Protein AF-A0A9X3S5Y3-F1 (afdb_monomer)

Mean predicted al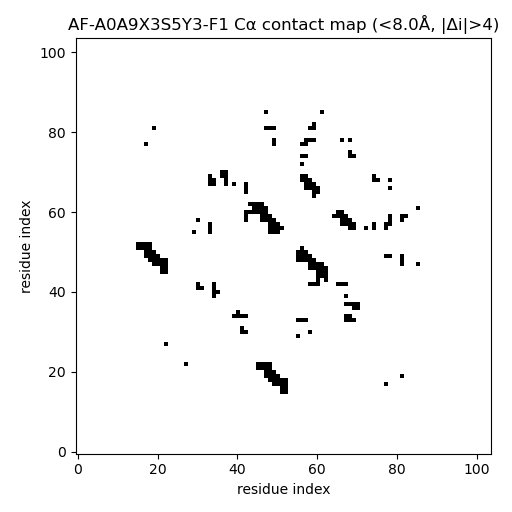igned error: 10.98 Å

Secondary structure (DSSP, 8-state):
-----------------EEEEE--GGGHHHHHHHHHHHT-PPPPSSEEEEEETTEEEEEEETTT--EEE-TTTTTHHHHHHHHHHHHHHHHHHHHH--------

pLDDT: mean 77.55, std 13.02, range [46.75, 90.94]

Structure (mmCIF, N/CA/C/O backbone):
data_AF-A0A9X3S5Y3-F1
#
_entry.id   AF-A0A9X3S5Y3-F1
#
loop_
_atom_site.group_PDB
_atom_site.id
_atom_site.type_symbol
_atom_site.label_atom_id
_atom_site.label_alt_id
_atom_site.label_comp_id
_atom_site.label_asym_id
_atom_site.label_entity_id
_atom_site.label_seq_id
_atom_site.pdbx_PDB_ins_code
_atom_site.Cartn_x
_atom_site.Cartn_y
_atom_site.Cartn_z
_atom_site.occupancy
_atom_site.B_iso_or_equiv
_atom_site.auth_seq_id
_atom_site.auth_comp_id
_atom_site.auth_asym_id
_atom_site.auth_atom_id
_atom_site.pdbx_PDB_model_num
ATOM 1 N N . MET A 1 1 ? 51.843 -15.464 -11.605 1.00 48.78 1 MET A N 1
ATOM 2 C CA . MET A 1 1 ? 50.857 -14.945 -12.579 1.00 48.78 1 MET A CA 1
ATOM 3 C C . MET A 1 1 ? 49.675 -15.899 -12.615 1.00 48.78 1 MET A C 1
ATOM 5 O O . MET A 1 1 ? 49.918 -17.037 -12.964 1.00 48.78 1 MET A O 1
ATOM 9 N N . PHE A 1 2 ? 48.492 -15.465 -12.157 1.00 52.91 2 PHE A N 1
ATOM 10 C CA . PHE A 1 2 ? 47.114 -15.872 -12.525 1.00 52.91 2 PHE A CA 1
ATOM 11 C C . PHE A 1 2 ? 46.177 -15.525 -11.354 1.00 52.91 2 PHE A C 1
ATOM 13 O O . PHE A 1 2 ? 45.943 -16.306 -10.438 1.00 52.91 2 PHE A O 1
ATOM 20 N N . ASN A 1 3 ? 45.727 -14.270 -11.369 1.00 46.75 3 ASN A N 1
ATOM 21 C CA . ASN A 1 3 ? 44.859 -13.635 -10.384 1.00 46.75 3 ASN A CA 1
ATOM 22 C C . ASN A 1 3 ? 43.382 -13.835 -10.794 1.00 46.75 3 ASN A C 1
ATOM 24 O O . ASN A 1 3 ? 43.060 -13.672 -11.966 1.00 46.75 3 ASN A O 1
ATOM 28 N N . GLN A 1 4 ? 42.496 -14.056 -9.814 1.00 53.84 4 GLN A N 1
ATOM 29 C CA . GLN A 1 4 ? 41.068 -13.666 -9.838 1.00 53.84 4 GLN A CA 1
ATOM 30 C C . GLN A 1 4 ? 40.053 -14.490 -10.674 1.00 53.84 4 GLN A C 1
ATOM 32 O O . GLN A 1 4 ? 39.334 -13.938 -11.502 1.00 53.84 4 GLN A O 1
ATOM 37 N N . LEU A 1 5 ? 39.847 -15.775 -10.351 1.00 54.84 5 LEU A N 1
ATOM 38 C CA . LEU A 1 5 ? 38.675 -16.555 -10.821 1.00 54.84 5 LEU A CA 1
ATOM 39 C C . LEU A 1 5 ? 37.551 -16.729 -9.782 1.00 54.84 5 LEU A C 1
ATOM 41 O O . LEU A 1 5 ? 36.649 -17.538 -9.968 1.00 54.84 5 LEU A O 1
ATOM 45 N N . THR A 1 6 ? 37.528 -15.911 -8.729 1.00 62.22 6 THR A N 1
ATOM 46 C CA . THR A 1 6 ? 36.378 -15.811 -7.813 1.00 62.22 6 THR A CA 1
ATOM 47 C C . THR A 1 6 ? 35.579 -14.546 -8.088 1.00 62.22 6 THR A C 1
ATOM 49 O O . THR A 1 6 ? 35.216 -13.815 -7.171 1.00 62.22 6 THR A O 1
ATOM 52 N N . ARG A 1 7 ? 35.258 -14.267 -9.356 1.00 56.59 7 ARG A N 1
ATOM 53 C CA . ARG A 1 7 ? 34.188 -13.310 -9.651 1.00 56.59 7 ARG A CA 1
ATOM 54 C C . ARG A 1 7 ? 32.864 -14.018 -9.356 1.00 56.59 7 ARG A C 1
ATOM 56 O O . ARG A 1 7 ? 32.142 -14.414 -10.266 1.00 56.59 7 ARG A O 1
ATOM 63 N N . ARG A 1 8 ? 32.556 -14.227 -8.064 1.00 60.22 8 ARG A N 1
ATOM 64 C CA . ARG A 1 8 ? 31.160 -14.356 -7.634 1.00 60.22 8 ARG A CA 1
ATOM 65 C C . ARG A 1 8 ? 30.490 -13.159 -8.281 1.00 60.22 8 ARG A C 1
ATOM 67 O O . ARG A 1 8 ? 30.880 -12.038 -7.989 1.00 60.22 8 ARG A O 1
ATOM 74 N N . LYS A 1 9 ? 29.628 -13.409 -9.263 1.00 56.09 9 LYS A N 1
ATOM 75 C CA . LYS A 1 9 ? 28.848 -12.385 -9.945 1.00 56.09 9 LYS A CA 1
ATOM 76 C C . LYS A 1 9 ? 28.152 -11.631 -8.823 1.00 56.09 9 LYS A C 1
ATOM 78 O O . LYS A 1 9 ? 27.253 -12.183 -8.197 1.00 56.09 9 LYS A O 1
ATOM 83 N N . GLU A 1 10 ? 28.689 -10.472 -8.466 1.00 52.78 10 GLU A N 1
ATOM 84 C CA . GLU A 1 10 ? 28.125 -9.608 -7.447 1.00 52.78 10 GLU A CA 1
ATOM 85 C C . GLU A 1 10 ? 26.766 -9.243 -8.021 1.00 52.78 10 GLU A C 1
ATOM 87 O O . GLU A 1 10 ? 26.679 -8.465 -8.967 1.00 52.78 10 GLU A O 1
ATOM 92 N N . ILE A 1 11 ? 25.719 -9.946 -7.586 1.00 58.41 11 ILE A N 1
ATOM 93 C CA . ILE A 1 11 ? 24.356 -9.562 -7.911 1.00 58.41 11 ILE A CA 1
ATOM 94 C C . ILE A 1 11 ? 24.250 -8.194 -7.250 1.00 58.41 11 ILE A C 1
ATOM 96 O O . ILE A 1 11 ? 24.397 -8.139 -6.025 1.00 58.41 11 ILE A O 1
ATOM 100 N N . PRO A 1 12 ? 24.104 -7.093 -8.006 1.00 51.62 12 PRO A N 1
ATOM 101 C CA . PRO A 1 12 ? 23.866 -5.813 -7.379 1.00 51.62 12 PRO A CA 1
ATOM 102 C C . PRO A 1 12 ? 22.575 -5.981 -6.584 1.00 51.62 12 PRO A C 1
ATOM 104 O O . PRO A 1 12 ? 21.489 -6.099 -7.149 1.00 51.62 12 PRO A O 1
ATOM 107 N N . VAL A 1 13 ? 22.704 -6.082 -5.262 1.00 57.62 13 VAL A N 1
ATOM 108 C CA . VAL A 1 13 ? 21.578 -5.971 -4.347 1.00 57.62 13 VAL A CA 1
ATOM 109 C C . VAL A 1 13 ? 21.203 -4.501 -4.368 1.00 57.62 13 VAL A C 1
ATOM 111 O O . VAL A 1 13 ? 21.658 -3.702 -3.554 1.00 57.62 13 VAL A O 1
ATOM 114 N N . THR A 1 14 ? 20.464 -4.106 -5.401 1.00 58.31 14 THR A N 1
ATOM 115 C CA . THR A 1 14 ? 19.875 -2.777 -5.478 1.00 58.31 14 THR A CA 1
ATOM 116 C C . THR A 1 14 ? 18.924 -2.677 -4.292 1.00 58.31 14 THR A C 1
ATOM 118 O O . THR A 1 14 ? 17.817 -3.206 -4.328 1.00 58.31 14 THR A O 1
ATOM 121 N N . HIS A 1 15 ? 19.390 -2.080 -3.193 1.00 60.72 15 HIS A N 1
ATOM 122 C CA . HIS A 1 15 ? 18.566 -1.794 -2.027 1.00 60.72 15 HIS A CA 1
ATOM 123 C C . HIS A 1 15 ? 17.585 -0.691 -2.409 1.00 60.72 15 HIS A C 1
ATOM 125 O O . HIS A 1 15 ? 17.840 0.496 -2.212 1.00 60.72 15 HIS A O 1
ATOM 131 N N . SER A 1 16 ? 16.467 -1.083 -3.004 1.00 71.44 16 SER A N 1
ATOM 132 C CA . SER A 1 16 ? 15.371 -0.168 -3.255 1.00 71.44 16 SER A CA 1
ATOM 133 C C . SER A 1 16 ? 14.636 0.073 -1.939 1.00 71.44 16 SER A C 1
ATOM 135 O O . SER A 1 16 ? 14.072 -0.845 -1.346 1.00 71.44 16 SER A O 1
ATOM 137 N N . THR A 1 17 ? 14.675 1.313 -1.453 1.00 80.81 17 THR A N 1
ATOM 138 C CA . THR A 1 17 ? 13.996 1.699 -0.213 1.00 80.81 17 THR A CA 1
ATOM 139 C C . THR A 1 17 ? 12.489 1.538 -0.378 1.00 80.81 17 THR A C 1
ATOM 141 O O . THR A 1 17 ? 11.868 2.271 -1.151 1.00 80.81 17 THR A O 1
ATOM 144 N N . LEU A 1 18 ? 11.905 0.612 0.380 1.00 84.25 18 LEU A N 1
ATOM 145 C CA . LEU A 1 18 ? 10.462 0.449 0.466 1.00 84.25 18 LEU A CA 1
ATOM 146 C C . LEU A 1 18 ? 9.883 1.486 1.435 1.00 84.25 18 LEU A C 1
ATOM 148 O O . LEU A 1 18 ? 10.255 1.547 2.609 1.00 84.25 18 LEU A O 1
ATOM 152 N N . ARG A 1 19 ? 8.964 2.316 0.944 1.00 88.88 19 ARG A N 1
ATOM 153 C CA . ARG A 1 19 ? 8.214 3.299 1.727 1.00 88.88 19 ARG A CA 1
ATOM 154 C C . ARG A 1 19 ? 6.787 2.815 1.918 1.00 88.88 19 ARG A C 1
ATOM 156 O O . ARG A 1 19 ? 6.118 2.444 0.963 1.00 88.88 19 ARG A O 1
ATOM 163 N N . ILE A 1 20 ? 6.318 2.868 3.163 1.00 89.62 20 ILE A N 1
ATOM 164 C CA . ILE A 1 20 ? 4.922 2.591 3.506 1.00 89.62 20 ILE A CA 1
ATOM 165 C C . ILE A 1 20 ? 4.263 3.899 3.926 1.00 89.62 20 ILE A C 1
ATOM 167 O O . ILE A 1 20 ? 4.701 4.527 4.894 1.00 89.62 20 ILE A O 1
ATOM 171 N N . ARG A 1 21 ? 3.203 4.295 3.224 1.00 88.75 21 ARG A N 1
ATOM 172 C CA . ARG A 1 21 ? 2.431 5.512 3.512 1.00 88.75 21 ARG A CA 1
ATOM 173 C C . ARG A 1 21 ? 0.928 5.239 3.464 1.00 88.75 21 ARG A C 1
ATOM 175 O O . ARG A 1 21 ? 0.504 4.227 2.922 1.00 88.75 21 ARG A O 1
ATOM 182 N N . GLN A 1 22 ? 0.126 6.129 4.042 1.00 89.38 22 GLN A N 1
ATOM 183 C CA . GLN A 1 22 ? -1.325 6.120 3.828 1.00 89.38 22 GLN A CA 1
ATOM 184 C C . GLN A 1 22 ? -1.656 6.725 2.461 1.00 89.38 22 GLN A C 1
ATOM 186 O O . GLN A 1 22 ? -1.028 7.708 2.057 1.00 89.38 22 GLN A O 1
ATOM 191 N N . ALA A 1 23 ? -2.640 6.137 1.786 1.00 88.19 23 ALA A N 1
ATOM 192 C CA . ALA A 1 23 ? -3.190 6.645 0.543 1.00 88.19 23 ALA A CA 1
ATOM 193 C C . ALA A 1 23 ? -3.892 7.985 0.770 1.00 88.19 23 ALA A C 1
ATOM 195 O O . ALA A 1 23 ? -4.545 8.214 1.791 1.00 88.19 23 ALA A O 1
ATOM 196 N N . ARG A 1 2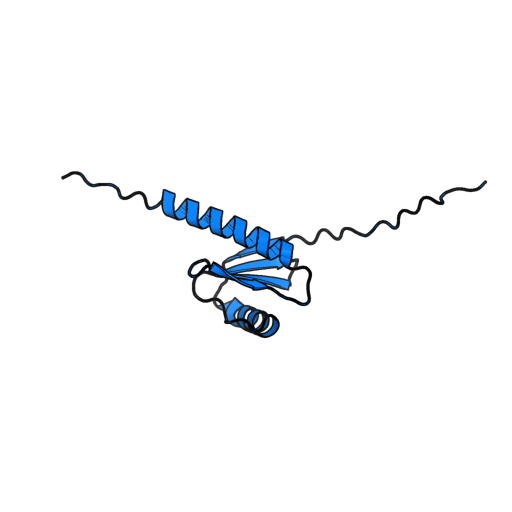4 ? -3.764 8.872 -0.209 1.00 86.94 24 ARG A N 1
ATOM 197 C CA . ARG A 1 24 ? -4.473 10.147 -0.296 1.00 86.94 24 ARG A CA 1
ATOM 198 C C . ARG A 1 24 ? -5.456 10.089 -1.461 1.00 86.94 24 ARG A C 1
ATOM 200 O O . ARG A 1 24 ? -5.332 9.256 -2.351 1.00 86.94 24 ARG A O 1
ATOM 207 N N . GLN A 1 25 ? -6.394 11.035 -1.512 1.00 82.50 25 GLN A N 1
ATOM 208 C CA . GLN A 1 25 ? -7.328 11.143 -2.645 1.00 82.50 25 GLN A CA 1
ATOM 209 C C . GLN A 1 25 ? -6.615 11.309 -3.998 1.00 82.50 25 GLN A C 1
ATOM 211 O O . GLN A 1 25 ? -7.112 10.841 -5.015 1.00 82.50 25 GLN A O 1
ATOM 216 N N . THR A 1 26 ? -5.427 11.922 -4.016 1.00 85.56 26 THR A N 1
ATOM 217 C CA . THR A 1 26 ? -4.601 12.060 -5.226 1.00 85.56 26 THR A CA 1
ATOM 218 C C . THR A 1 26 ? -4.075 10.730 -5.760 1.00 85.56 26 THR A C 1
ATOM 220 O O . THR A 1 26 ? -3.731 10.646 -6.934 1.00 85.56 26 THR A O 1
ATOM 223 N N . ASP A 1 27 ? -4.013 9.694 -4.920 1.00 86.50 27 ASP A N 1
ATOM 224 C CA . ASP A 1 27 ? -3.486 8.381 -5.289 1.00 86.50 27 ASP A CA 1
ATOM 225 C C . ASP A 1 27 ? -4.556 7.486 -5.930 1.00 86.50 27 ASP A C 1
ATOM 227 O O . ASP A 1 27 ? -4.222 6.415 -6.429 1.00 86.50 27 ASP A O 1
ATOM 231 N N . ALA A 1 28 ? -5.826 7.917 -5.977 1.00 85.38 28 ALA A N 1
ATOM 232 C CA . ALA A 1 28 ? -6.942 7.128 -6.505 1.00 85.38 28 ALA A CA 1
ATOM 233 C C . ALA A 1 28 ? -6.646 6.552 -7.901 1.00 85.38 28 ALA A C 1
ATOM 235 O O . ALA A 1 28 ? -6.724 5.342 -8.091 1.00 85.38 28 ALA A O 1
ATOM 236 N N . ALA A 1 29 ? -6.150 7.377 -8.828 1.00 86.88 29 ALA A N 1
ATOM 237 C CA . ALA A 1 29 ? -5.788 6.934 -10.177 1.00 86.88 29 ALA A CA 1
ATOM 238 C C . ALA A 1 29 ? -4.608 5.936 -10.210 1.00 86.88 29 ALA A C 1
ATOM 240 O O . ALA A 1 29 ? -4.447 5.172 -11.163 1.00 86.88 29 ALA A O 1
ATOM 241 N N . ALA A 1 30 ? -3.729 5.943 -9.202 1.00 86.75 30 ALA A N 1
ATOM 242 C CA . ALA A 1 30 ? -2.666 4.948 -9.068 1.00 86.75 30 ALA A CA 1
ATOM 243 C C . ALA A 1 30 ? -3.205 3.627 -8.496 1.00 86.75 30 ALA A C 1
ATOM 245 O O . ALA A 1 30 ? -2.838 2.567 -9.000 1.00 86.75 30 ALA A O 1
ATOM 246 N N . LEU A 1 31 ? -4.113 3.684 -7.514 1.00 87.06 31 LEU A N 1
ATOM 247 C CA . LEU A 1 31 ? -4.803 2.500 -6.994 1.00 87.06 31 LEU A CA 1
ATOM 248 C C . LEU A 1 31 ? -5.671 1.835 -8.065 1.00 87.06 31 LEU A C 1
ATOM 250 O O . LEU A 1 31 ? -5.656 0.615 -8.164 1.00 87.06 31 LEU A O 1
ATOM 254 N N . GLU A 1 32 ? -6.387 2.612 -8.880 1.00 87.44 32 GLU A N 1
ATOM 255 C CA . GLU A 1 32 ? -7.197 2.094 -9.990 1.00 87.44 32 GLU A CA 1
ATOM 256 C C . GLU A 1 32 ? -6.349 1.307 -10.989 1.00 87.44 32 GLU A C 1
ATOM 258 O O . GLU A 1 32 ? -6.710 0.200 -11.383 1.00 87.44 32 GLU A O 1
ATOM 263 N N . ARG A 1 33 ? -5.178 1.843 -11.351 1.00 87.25 33 ARG A N 1
ATOM 264 C CA . ARG A 1 33 ? -4.231 1.146 -12.228 1.00 87.25 33 ARG A CA 1
ATOM 265 C C . ARG A 1 33 ? -3.691 -0.127 -11.588 1.00 87.25 33 ARG A C 1
ATOM 267 O O . ARG A 1 33 ? -3.634 -1.151 -12.258 1.00 87.25 33 ARG A O 1
ATOM 274 N N . LEU A 1 34 ? -3.3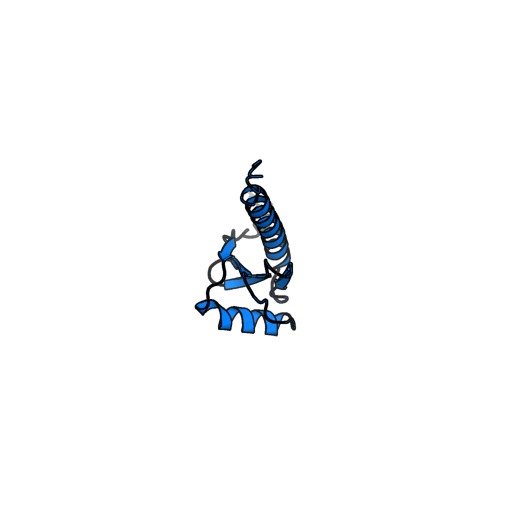16 -0.076 -10.311 1.00 87.62 34 LEU A N 1
ATOM 275 C CA . LEU A 1 34 ? -2.814 -1.245 -9.591 1.00 87.62 34 LEU A CA 1
ATOM 276 C C . LEU A 1 34 ? -3.882 -2.346 -9.480 1.00 87.62 34 LEU A C 1
ATOM 278 O O . LEU A 1 34 ? -3.591 -3.508 -9.737 1.00 87.62 34 LEU A O 1
ATOM 282 N N . ALA A 1 35 ? -5.123 -1.976 -9.162 1.00 87.69 35 ALA A N 1
ATOM 283 C CA . ALA A 1 35 ? -6.258 -2.893 -9.097 1.00 87.69 35 ALA A CA 1
ATOM 284 C C . ALA A 1 35 ? -6.556 -3.526 -10.464 1.00 87.69 35 ALA A C 1
ATOM 286 O O . ALA A 1 35 ? -6.765 -4.733 -10.550 1.00 87.69 35 ALA A O 1
ATOM 287 N N . ALA A 1 36 ? -6.481 -2.739 -11.542 1.00 86.75 36 ALA A N 1
ATOM 288 C CA . ALA A 1 36 ? -6.613 -3.255 -12.900 1.00 86.75 36 ALA A CA 1
ATOM 289 C C . ALA A 1 36 ? -5.495 -4.251 -13.269 1.00 86.75 36 ALA A C 1
ATOM 291 O O . ALA A 1 36 ? -5.774 -5.244 -13.936 1.00 86.75 36 ALA A O 1
ATOM 292 N N . LEU A 1 37 ? -4.251 -4.020 -12.822 1.00 87.25 37 LEU A N 1
ATOM 293 C CA . LEU A 1 37 ? -3.125 -4.940 -13.049 1.00 87.25 37 LEU A CA 1
ATOM 294 C C . LEU A 1 37 ? -3.306 -6.276 -12.320 1.00 87.25 37 LEU A C 1
ATOM 296 O O . LEU A 1 37 ? -3.057 -7.328 -12.900 1.00 87.25 37 LEU A O 1
ATOM 300 N N . ASP A 1 38 ? -3.765 -6.231 -11.072 1.00 82.69 38 ASP A N 1
ATOM 301 C CA . ASP A 1 38 ? -4.028 -7.416 -10.248 1.00 82.69 38 ASP A CA 1
ATOM 302 C C . ASP A 1 38 ? -5.365 -8.103 -10.594 1.00 82.69 38 ASP A C 1
ATOM 304 O O . ASP A 1 38 ? -5.693 -9.153 -10.052 1.00 82.69 38 ASP A O 1
ATOM 308 N N . SER A 1 39 ? -6.165 -7.517 -11.498 1.00 82.94 39 SER A N 1
ATOM 309 C CA . SER A 1 39 ? -7.561 -7.919 -11.748 1.00 82.94 39 SER A CA 1
ATOM 310 C C . SER A 1 39 ? -8.403 -7.997 -10.461 1.00 82.94 39 SER A C 1
ATOM 312 O O . SER A 1 39 ? -9.320 -8.813 -10.349 1.00 82.94 39 SER A O 1
ATOM 314 N N . SER A 1 40 ? -8.093 -7.127 -9.499 1.00 83.31 40 SER A N 1
ATOM 315 C CA . SER A 1 40 ? -8.748 -7.014 -8.194 1.00 83.31 40 SER A CA 1
ATOM 316 C C . SER A 1 40 ? -9.639 -5.773 -8.130 1.00 83.31 40 SER A C 1
ATOM 318 O O . SER A 1 40 ? -9.572 -4.872 -8.969 1.00 83.31 40 SER A O 1
ATOM 320 N N . GLN A 1 41 ? -10.492 -5.705 -7.108 1.00 83.06 41 GLN A N 1
ATOM 321 C CA . GLN A 1 41 ? -11.283 -4.507 -6.850 1.00 83.06 41 GLN A CA 1
ATOM 322 C C . GLN A 1 41 ? -10.405 -3.402 -6.247 1.00 83.06 41 GLN A C 1
ATOM 324 O O . GLN A 1 41 ? -9.442 -3.661 -5.529 1.00 83.06 41 GLN A O 1
ATOM 329 N N . ILE A 1 42 ? -10.766 -2.146 -6.505 1.00 82.25 42 ILE A N 1
ATOM 330 C CA . ILE A 1 42 ? -10.104 -0.995 -5.891 1.00 82.25 42 ILE A CA 1
ATOM 331 C C . ILE A 1 42 ? -10.295 -1.077 -4.365 1.00 82.25 42 ILE A C 1
ATOM 333 O O . ILE A 1 42 ? -11.442 -1.142 -3.904 1.00 82.25 42 ILE A O 1
ATOM 337 N N . PRO A 1 43 ? -9.211 -1.064 -3.565 1.00 79.69 43 PRO A N 1
ATOM 338 C CA . PRO A 1 43 ? -9.336 -1.051 -2.119 1.00 79.69 43 PRO A CA 1
ATOM 339 C C . PRO A 1 43 ? -9.983 0.263 -1.671 1.00 79.69 43 PRO A C 1
ATOM 341 O O . PRO A 1 43 ? -9.555 1.347 -2.063 1.00 79.69 43 PRO A O 1
ATOM 344 N N . VAL A 1 44 ? -11.017 0.157 -0.837 1.00 77.38 44 VAL A N 1
ATOM 345 C CA . VAL A 1 44 ? -11.773 1.302 -0.310 1.00 77.38 44 VAL A CA 1
ATOM 346 C C . VAL A 1 44 ? -11.374 1.621 1.133 1.00 77.38 44 VAL A C 1
ATOM 348 O O . VAL A 1 44 ? -10.840 0.766 1.847 1.00 77.38 44 VAL A O 1
ATOM 351 N N . GLY A 1 45 ? -11.649 2.856 1.561 1.00 82.38 45 GLY A N 1
ATOM 352 C CA . GLY A 1 45 ? -11.406 3.325 2.928 1.00 82.38 45 GLY A CA 1
ATOM 353 C C . GLY A 1 45 ? -9.964 3.770 3.178 1.00 82.38 45 GLY A C 1
ATOM 354 O O . GLY A 1 45 ? -9.314 4.349 2.307 1.00 82.38 45 GLY A O 1
ATOM 355 N N . GLU A 1 46 ? -9.464 3.529 4.392 1.00 86.50 46 GLU A N 1
ATOM 356 C CA . GLU A 1 46 ? -8.065 3.798 4.729 1.00 86.50 46 GLU A CA 1
ATOM 357 C C . GLU A 1 46 ? -7.157 2.748 4.088 1.00 86.50 46 GLU A C 1
ATOM 359 O O . GLU A 1 46 ? -7.134 1.592 4.502 1.00 86.50 46 GLU A O 1
ATOM 364 N N . VAL A 1 47 ? -6.378 3.147 3.086 1.00 89.69 47 VAL A N 1
ATOM 365 C CA . VAL A 1 47 ? -5.471 2.243 2.369 1.00 89.69 47 VAL A CA 1
ATOM 366 C C . VAL A 1 47 ? -4.022 2.560 2.726 1.00 89.69 47 VAL A C 1
ATOM 368 O O . VAL A 1 47 ? -3.618 3.720 2.789 1.00 89.69 47 VAL A O 1
ATOM 371 N N . LEU A 1 48 ? -3.218 1.527 2.960 1.00 90.94 48 LEU A N 1
ATOM 372 C CA . LEU A 1 48 ? -1.766 1.619 3.026 1.00 90.94 48 LEU A CA 1
ATOM 373 C C . LEU A 1 48 ? -1.164 1.292 1.668 1.00 90.94 48 LEU A C 1
ATOM 375 O O . LEU A 1 48 ? -1.510 0.287 1.060 1.00 90.94 48 LEU A O 1
ATOM 379 N N . LEU A 1 49 ? -0.221 2.114 1.240 1.00 90.75 49 LEU A N 1
ATOM 380 C CA . LEU A 1 49 ? 0.521 1.974 -0.001 1.00 90.75 49 LEU A CA 1
ATOM 381 C C . LEU A 1 49 ? 1.959 1.586 0.317 1.00 90.75 49 LEU A C 1
ATOM 383 O O . LEU A 1 49 ? 2.587 2.198 1.186 1.00 90.75 49 LEU A O 1
ATOM 387 N N . ALA A 1 50 ? 2.464 0.575 -0.384 1.00 90.19 50 ALA A N 1
ATOM 388 C CA . ALA A 1 50 ? 3.871 0.221 -0.419 1.00 90.19 50 ALA A CA 1
ATOM 389 C C . ALA A 1 50 ? 4.456 0.632 -1.762 1.00 90.19 50 ALA A C 1
ATOM 391 O O . ALA A 1 50 ? 4.077 0.127 -2.822 1.00 90.19 50 ALA A O 1
ATOM 392 N N . GLU A 1 51 ? 5.411 1.541 -1.689 1.00 89.38 51 GLU A N 1
ATOM 393 C CA . GLU A 1 51 ? 6.131 2.057 -2.837 1.00 89.38 51 GLU A CA 1
ATOM 394 C C . GLU A 1 51 ? 7.596 1.673 -2.726 1.00 89.38 51 GLU A C 1
ATOM 396 O O . GLU A 1 51 ? 8.181 1.691 -1.641 1.00 89.38 51 GLU A O 1
ATOM 401 N N . VAL A 1 52 ? 8.205 1.365 -3.859 1.00 86.69 52 VAL A N 1
ATOM 402 C CA . VAL A 1 52 ? 9.624 1.051 -3.954 1.00 86.69 52 VAL A CA 1
ATOM 403 C C . VAL A 1 52 ? 10.239 2.084 -4.892 1.00 86.69 52 VAL A C 1
ATOM 405 O O . VAL A 1 52 ? 9.995 2.067 -6.097 1.00 86.69 52 VAL A O 1
ATOM 408 N N . GLY A 1 53 ? 10.995 3.032 -4.330 1.00 83.19 53 GLY A N 1
ATOM 409 C CA . GLY A 1 53 ? 11.414 4.236 -5.060 1.00 83.19 53 GLY A CA 1
ATOM 410 C C . GLY A 1 53 ? 10.243 5.202 -5.287 1.00 83.19 53 GLY A C 1
ATOM 411 O O . GLY A 1 53 ? 9.690 5.717 -4.316 1.00 83.19 53 GLY A O 1
ATOM 412 N N . ASP A 1 54 ? 9.879 5.423 -6.552 1.00 80.12 54 ASP A N 1
ATOM 413 C CA . ASP A 1 54 ? 8.764 6.285 -6.993 1.00 80.12 54 ASP A CA 1
ATOM 414 C C . ASP A 1 54 ? 7.588 5.482 -7.573 1.00 80.12 54 ASP A C 1
ATOM 416 O O . ASP A 1 54 ? 6.680 6.036 -8.192 1.00 80.12 54 ASP A O 1
ATOM 420 N N . GLU A 1 55 ? 7.597 4.161 -7.385 1.00 83.88 55 GLU A N 1
ATOM 421 C CA . GLU A 1 55 ? 6.629 3.270 -8.010 1.00 83.88 55 GLU A CA 1
ATOM 422 C C . GLU A 1 55 ? 5.821 2.489 -6.981 1.00 83.88 55 GLU A C 1
ATOM 424 O O . GLU A 1 55 ? 6.365 1.933 -6.023 1.00 83.88 55 GLU A O 1
ATOM 429 N N . LEU A 1 56 ? 4.507 2.440 -7.192 1.00 86.88 56 LEU A N 1
ATOM 430 C CA . LEU A 1 56 ? 3.569 1.744 -6.324 1.00 86.88 56 LEU A CA 1
ATOM 431 C C . LEU A 1 56 ? 3.595 0.245 -6.631 1.00 86.88 56 LEU A C 1
ATOM 433 O O . LEU A 1 56 ? 3.325 -0.158 -7.757 1.00 86.88 56 LEU A O 1
ATOM 437 N N . TRP A 1 57 ? 3.922 -0.569 -5.631 1.00 88.94 57 TRP A N 1
ATOM 438 C CA . TRP A 1 57 ? 4.053 -2.021 -5.790 1.00 88.94 57 TRP A CA 1
ATOM 439 C C . TRP A 1 57 ? 2.913 -2.794 -5.137 1.00 88.94 57 TRP A C 1
ATOM 441 O O . TRP A 1 57 ? 2.577 -3.882 -5.597 1.00 88.94 57 TRP A O 1
ATOM 451 N N . ALA A 1 58 ? 2.342 -2.274 -4.051 1.00 90.06 58 ALA A N 1
ATOM 452 C CA . ALA A 1 58 ? 1.218 -2.909 -3.378 1.00 90.06 58 ALA A CA 1
ATOM 453 C C . ALA A 1 58 ? 0.368 -1.895 -2.606 1.00 90.06 58 ALA A C 1
ATOM 455 O O . ALA A 1 58 ? 0.851 -0.847 -2.173 1.00 90.06 58 ALA A O 1
ATOM 456 N N . ALA A 1 59 ? -0.894 -2.242 -2.397 1.00 90.31 59 ALA A N 1
ATOM 457 C CA . ALA A 1 59 ? -1.866 -1.506 -1.611 1.00 90.31 59 ALA A CA 1
ATOM 458 C C . ALA A 1 59 ? -2.620 -2.469 -0.682 1.00 90.31 59 ALA A C 1
ATOM 460 O O . ALA A 1 59 ? -2.874 -3.615 -1.038 1.00 90.31 59 ALA A O 1
ATOM 461 N N . LEU A 1 60 ? -2.985 -2.024 0.518 1.00 89.88 60 LEU A N 1
ATOM 462 C CA . LEU A 1 60 ? -3.757 -2.814 1.476 1.00 89.88 60 LEU A CA 1
ATOM 463 C C . LEU A 1 60 ? -4.788 -1.941 2.181 1.00 89.88 60 LEU A C 1
ATOM 465 O O . LEU A 1 60 ? -4.425 -0.970 2.841 1.00 89.88 60 LEU A O 1
ATOM 469 N N . SER A 1 61 ? -6.064 -2.302 2.079 1.00 87.94 61 SER A N 1
ATOM 470 C CA . SER A 1 61 ? -7.133 -1.659 2.840 1.00 87.94 61 SER A CA 1
ATOM 471 C C . SER A 1 61 ? -7.054 -2.069 4.310 1.00 87.94 61 SER A C 1
ATOM 473 O O . SER A 1 61 ? -7.001 -3.249 4.660 1.00 87.94 61 SER A O 1
ATOM 475 N N . LEU A 1 62 ? -7.035 -1.077 5.193 1.00 84.38 62 LEU A N 1
ATOM 476 C CA . LEU A 1 62 ? -7.087 -1.245 6.640 1.00 84.38 62 LEU A CA 1
ATOM 477 C C . LEU A 1 62 ? -8.499 -1.491 7.154 1.00 84.38 62 LEU A C 1
ATOM 479 O O . LEU A 1 62 ? -8.630 -1.915 8.298 1.00 84.38 62 LEU A O 1
ATOM 483 N N . ASP A 1 63 ? -9.521 -1.242 6.342 1.00 82.19 63 ASP A N 1
ATOM 484 C CA . ASP A 1 63 ? -10.910 -1.460 6.725 1.00 82.19 63 ASP A CA 1
ATOM 485 C C . ASP A 1 63 ? -11.243 -2.951 6.571 1.00 82.19 63 ASP A C 1
ATOM 487 O O . ASP A 1 63 ? -11.318 -3.691 7.561 1.00 82.19 63 ASP A O 1
ATOM 491 N N . ASP A 1 64 ? -11.235 -3.421 5.323 1.00 80.06 64 ASP A N 1
ATOM 492 C CA . ASP A 1 64 ? -11.611 -4.784 4.936 1.00 80.06 64 ASP A CA 1
ATOM 493 C C . ASP A 1 64 ? -10.440 -5.786 5.005 1.00 80.06 64 ASP A C 1
ATOM 495 O O . ASP A 1 64 ? -10.627 -6.982 5.209 1.00 80.06 64 ASP A O 1
ATOM 499 N N . GLY A 1 65 ? -9.192 -5.310 4.914 1.00 81.38 65 GLY A N 1
ATOM 500 C CA . GLY A 1 65 ? -8.013 -6.184 4.836 1.00 81.38 65 GLY A CA 1
ATOM 501 C C . GLY A 1 65 ? -7.672 -6.651 3.419 1.00 81.38 65 GLY A C 1
ATOM 502 O O . GLY A 1 65 ? -6.730 -7.427 3.258 1.00 81.38 65 GLY A O 1
ATOM 503 N N . HIS A 1 66 ? -8.395 -6.170 2.406 1.00 84.81 66 HIS A N 1
ATOM 504 C CA . HIS A 1 66 ? -8.121 -6.453 1.001 1.00 84.81 66 HIS A CA 1
ATOM 505 C C . HIS A 1 66 ? -6.745 -5.918 0.582 1.00 84.81 66 HIS A C 1
ATOM 507 O O . HIS A 1 66 ? -6.463 -4.727 0.734 1.00 84.81 66 HIS A O 1
ATOM 513 N N . ALA A 1 67 ? -5.893 -6.798 0.061 1.00 86.62 67 ALA A N 1
ATOM 514 C CA . ALA A 1 67 ? -4.570 -6.460 -0.443 1.00 86.62 67 ALA A CA 1
ATOM 515 C C . ALA A 1 67 ? -4.539 -6.627 -1.961 1.00 86.62 67 ALA A C 1
ATOM 517 O O . ALA A 1 67 ? -4.998 -7.642 -2.472 1.00 86.62 67 ALA A O 1
ATOM 518 N N . VAL A 1 68 ? -3.968 -5.642 -2.642 1.00 88.81 68 VAL A N 1
ATOM 519 C CA . VAL A 1 68 ? -3.773 -5.604 -4.091 1.00 88.81 68 VAL A CA 1
ATOM 520 C C . VAL A 1 68 ? -2.284 -5.419 -4.337 1.00 88.81 68 VAL A C 1
ATOM 522 O O . VAL A 1 68 ? -1.662 -4.538 -3.739 1.00 88.81 68 VAL A O 1
ATOM 525 N N . ALA A 1 69 ? -1.689 -6.240 -5.188 1.00 88.75 69 ALA A N 1
ATOM 526 C CA . ALA A 1 69 ? -0.256 -6.213 -5.453 1.00 88.75 69 ALA A CA 1
ATOM 527 C C . ALA A 1 69 ? 0.007 -6.157 -6.954 1.00 88.75 69 ALA A C 1
ATOM 529 O O . ALA A 1 69 ? -0.806 -6.630 -7.731 1.00 88.75 69 ALA A O 1
ATOM 530 N N . ASP A 1 70 ? 1.137 -5.594 -7.375 1.00 86.00 70 ASP A N 1
ATOM 531 C CA . ASP A 1 70 ? 1.550 -5.666 -8.777 1.00 86.00 70 ASP A CA 1
ATOM 532 C C . ASP A 1 70 ? 2.060 -7.095 -9.065 1.00 86.00 70 ASP A C 1
ATOM 534 O O . ASP A 1 70 ? 3.111 -7.470 -8.521 1.00 86.00 70 ASP A O 1
ATOM 538 N N . PRO A 1 71 ? 1.359 -7.907 -9.887 1.00 80.19 71 PRO A N 1
ATOM 539 C CA . PRO A 1 71 ? 1.757 -9.284 -10.186 1.00 80.19 71 PRO A CA 1
ATOM 540 C C . PRO A 1 71 ? 2.952 -9.361 -11.146 1.00 80.19 71 PRO A C 1
ATOM 542 O O . PRO A 1 71 ? 3.586 -10.408 -11.268 1.00 80.19 71 PRO A O 1
ATOM 545 N N . LEU A 1 72 ? 3.287 -8.262 -11.828 1.00 78.94 72 LEU A N 1
ATOM 546 C CA . LEU A 1 72 ? 4.408 -8.187 -12.765 1.00 78.94 72 LEU A CA 1
ATOM 547 C C . LEU A 1 72 ? 5.744 -7.953 -12.044 1.00 78.94 72 LEU A C 1
ATOM 549 O O . LEU A 1 72 ? 6.798 -7.891 -12.681 1.00 78.94 72 LEU A O 1
ATOM 553 N N . ARG A 1 73 ? 5.716 -7.821 -10.712 1.00 74.56 73 ARG A N 1
ATOM 554 C CA . ARG A 1 73 ? 6.866 -7.505 -9.860 1.00 74.56 73 ARG A CA 1
ATOM 555 C C . ARG A 1 73 ? 6.954 -8.467 -8.679 1.00 74.56 73 ARG A C 1
ATOM 557 O O . ARG A 1 73 ? 5.946 -9.037 -8.271 1.00 74.56 73 ARG A O 1
ATOM 564 N N . PRO A 1 74 ? 8.137 -8.624 -8.059 1.00 77.06 74 PRO A N 1
ATOM 565 C CA . PRO A 1 74 ? 8.289 -9.393 -6.825 1.00 77.06 74 PRO A CA 1
ATOM 566 C C . PRO A 1 74 ? 7.720 -8.625 -5.611 1.00 77.06 74 PRO A C 1
ATOM 568 O O . PRO A 1 74 ? 8.430 -8.299 -4.664 1.00 77.06 74 PRO A O 1
ATOM 571 N N . SER A 1 75 ? 6.421 -8.323 -5.641 1.00 78.31 75 SER A N 1
ATOM 572 C CA . SER A 1 75 ? 5.678 -7.529 -4.654 1.00 78.31 75 SER A CA 1
ATOM 573 C C . SER A 1 75 ? 5.286 -8.315 -3.393 1.00 78.31 75 SER A C 1
ATOM 575 O O . SER A 1 75 ? 4.776 -7.729 -2.440 1.00 78.31 75 SER A O 1
ATOM 577 N N . ALA A 1 76 ? 5.583 -9.618 -3.328 1.00 78.06 76 ALA A N 1
ATOM 578 C CA . ALA A 1 76 ? 5.256 -10.476 -2.185 1.00 78.06 76 ALA A CA 1
ATOM 579 C C . ALA A 1 76 ? 5.838 -9.959 -0.855 1.00 78.06 76 ALA A C 1
ATOM 581 O O . ALA A 1 76 ? 5.138 -9.934 0.157 1.00 78.06 76 ALA A O 1
ATOM 582 N N . ASP A 1 77 ? 7.089 -9.490 -0.855 1.00 81.88 77 ASP A N 1
ATOM 583 C CA . ASP A 1 77 ? 7.719 -8.923 0.345 1.00 81.88 77 ASP A CA 1
ATOM 584 C C . ASP A 1 77 ? 7.031 -7.616 0.782 1.00 81.88 77 ASP A C 1
ATOM 586 O O . ASP A 1 77 ? 6.738 -7.413 1.962 1.00 81.88 77 ASP A O 1
ATOM 590 N N . ALA A 1 78 ? 6.645 -6.777 -0.186 1.00 84.56 78 ALA A N 1
ATOM 591 C CA . ALA A 1 78 ? 5.903 -5.547 0.074 1.00 84.56 78 ALA A CA 1
ATOM 592 C C . ALA A 1 78 ? 4.532 -5.824 0.713 1.00 84.56 78 ALA A C 1
ATOM 594 O O . ALA A 1 78 ? 4.160 -5.162 1.685 1.00 84.56 78 ALA A O 1
ATOM 595 N N . VAL A 1 79 ? 3.806 -6.838 0.230 1.00 85.38 79 VAL A N 1
ATOM 596 C CA . VAL A 1 79 ? 2.525 -7.273 0.812 1.00 85.38 79 VAL A CA 1
ATOM 597 C C . VAL A 1 79 ? 2.713 -7.791 2.239 1.00 85.38 79 VAL A C 1
ATOM 599 O O . VAL A 1 79 ? 1.945 -7.425 3.134 1.00 85.38 79 VAL A O 1
ATOM 602 N N . LEU A 1 80 ? 3.755 -8.592 2.492 1.00 85.19 80 LEU A N 1
ATOM 603 C CA . LEU A 1 80 ? 4.068 -9.081 3.839 1.00 85.19 80 LEU A CA 1
ATOM 604 C C . LEU A 1 80 ? 4.330 -7.922 4.810 1.00 85.19 80 LEU A C 1
ATOM 606 O O . LEU A 1 80 ? 3.791 -7.910 5.924 1.00 85.19 80 LEU A O 1
ATOM 610 N N . LEU A 1 81 ? 5.103 -6.919 4.386 1.00 86.69 81 L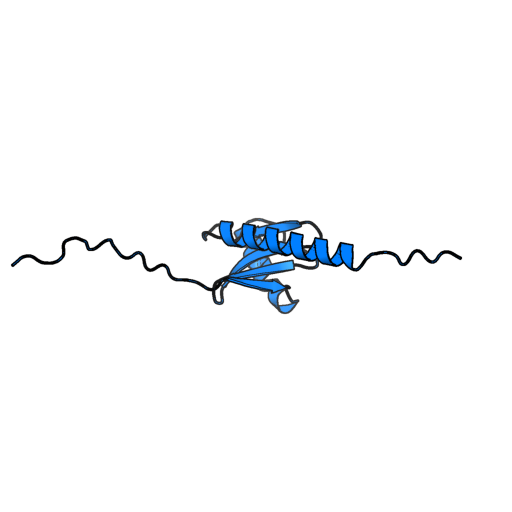EU A N 1
ATOM 611 C CA . LEU A 1 81 ? 5.393 -5.729 5.186 1.00 86.69 81 LEU A CA 1
ATOM 612 C C . LEU A 1 81 ? 4.144 -4.867 5.427 1.00 86.69 81 LEU A C 1
ATOM 614 O O . LEU A 1 81 ? 3.933 -4.407 6.556 1.00 86.69 81 LEU A O 1
ATOM 618 N N . LEU A 1 82 ? 3.275 -4.702 4.423 1.00 86.75 82 LEU A N 1
ATOM 619 C CA . LEU A 1 82 ? 1.972 -4.043 4.580 1.00 86.75 82 LEU A CA 1
ATOM 620 C C . LEU A 1 82 ? 1.094 -4.767 5.604 1.00 86.75 82 LEU A C 1
ATOM 622 O O . LEU A 1 82 ? 0.518 -4.121 6.481 1.00 86.75 82 LEU A O 1
ATOM 626 N N . GLY A 1 83 ? 1.047 -6.100 5.555 1.00 85.19 83 GLY A N 1
ATOM 627 C CA . GLY A 1 83 ? 0.318 -6.926 6.518 1.00 85.19 83 GLY A CA 1
ATOM 628 C C . GLY A 1 83 ? 0.846 -6.790 7.952 1.00 85.19 83 GLY A C 1
ATOM 629 O O . GLY A 1 83 ? 0.073 -6.696 8.911 1.00 85.19 83 GLY A O 1
ATOM 630 N N . GLN A 1 84 ? 2.168 -6.714 8.137 1.00 87.81 84 GLN A N 1
ATOM 631 C CA . GLN A 1 84 ? 2.740 -6.434 9.459 1.00 87.81 84 GLN A CA 1
ATOM 632 C C . GLN A 1 84 ? 2.377 -5.027 9.942 1.00 87.81 84 GLN A C 1
ATOM 634 O O . GLN A 1 84 ? 2.003 -4.845 11.107 1.00 87.81 84 GLN A O 1
ATOM 639 N N . ARG A 1 85 ? 2.457 -4.028 9.057 1.00 85.50 85 ARG A N 1
ATOM 640 C CA . ARG A 1 85 ? 2.154 -2.634 9.391 1.00 85.50 85 ARG A CA 1
ATOM 641 C C . ARG A 1 85 ? 0.683 -2.440 9.753 1.00 85.50 85 ARG A C 1
ATOM 643 O O . ARG A 1 85 ? 0.401 -1.794 10.764 1.00 85.50 85 ARG A O 1
ATOM 650 N N . SER A 1 86 ? -0.239 -3.033 9.001 1.00 86.19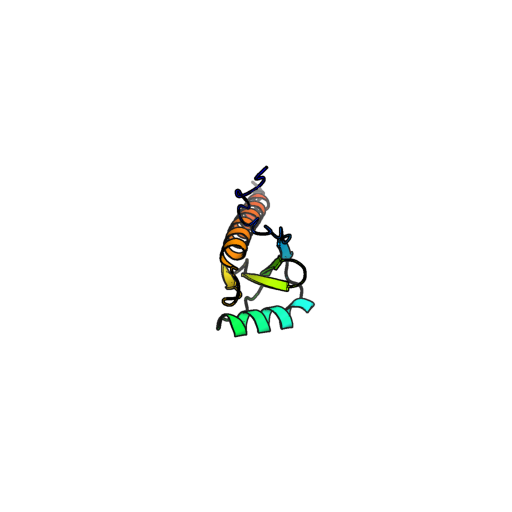 86 SER A N 1
ATOM 651 C CA . SER A 1 86 ? -1.677 -2.965 9.284 1.00 86.19 86 SER A CA 1
ATOM 652 C C . SER A 1 86 ? -2.012 -3.573 10.644 1.00 86.19 86 SER A C 1
ATOM 654 O O . SER A 1 86 ? -2.729 -2.970 11.444 1.00 86.19 86 SER A O 1
ATOM 656 N N . ARG A 1 87 ? -1.402 -4.714 10.986 1.00 84.56 87 ARG A N 1
ATOM 657 C CA . ARG A 1 87 ? -1.568 -5.347 12.301 1.00 84.56 87 ARG A CA 1
ATOM 658 C C . ARG A 1 87 ? -1.043 -4.473 13.440 1.00 84.56 87 ARG A C 1
ATOM 660 O O . ARG A 1 87 ? -1.654 -4.434 14.511 1.00 84.56 87 ARG A O 1
ATOM 667 N N . GLN A 1 88 ? 0.080 -3.782 13.240 1.00 84.69 88 GLN A N 1
ATOM 668 C CA . GLN A 1 88 ? 0.613 -2.835 14.224 1.00 84.69 88 GLN A CA 1
ATOM 669 C C . GLN A 1 88 ? -0.330 -1.645 14.431 1.00 84.69 88 GLN A C 1
ATOM 671 O O . GLN A 1 88 ? -0.550 -1.253 15.579 1.00 84.69 88 GLN A O 1
ATOM 676 N N . LEU A 1 89 ? -0.901 -1.105 13.351 1.00 83.69 89 LEU A N 1
ATOM 677 C CA . LEU A 1 89 ? -1.832 0.020 13.402 1.00 83.69 89 LEU A CA 1
ATOM 678 C C . LEU A 1 89 ? -3.141 -0.367 14.105 1.00 83.69 89 LEU A C 1
ATOM 680 O O . LEU A 1 89 ? -3.466 0.233 15.128 1.00 83.69 89 LEU A O 1
ATOM 684 N N . ARG A 1 90 ? -3.772 -1.479 13.704 1.00 80.38 90 ARG A N 1
ATOM 685 C CA . ARG A 1 90 ? -4.977 -2.012 14.367 1.00 80.38 90 ARG A CA 1
ATOM 686 C C . ARG A 1 90 ? -4.753 -2.284 15.864 1.00 80.38 90 ARG A C 1
ATOM 688 O O . ARG A 1 90 ? -5.634 -2.065 16.692 1.00 80.38 90 ARG A O 1
ATOM 695 N N . ARG A 1 91 ? -3.560 -2.754 16.264 1.00 79.88 91 ARG A N 1
ATOM 696 C CA . ARG A 1 91 ? -3.196 -2.941 17.690 1.00 79.88 91 ARG A CA 1
ATOM 697 C C . ARG A 1 91 ? -3.014 -1.626 18.452 1.00 79.88 91 ARG A C 1
ATOM 699 O O . ARG A 1 91 ? -3.110 -1.634 19.680 1.00 79.88 91 ARG A O 1
ATOM 706 N N . ARG A 1 92 ? -2.654 -0.532 17.780 1.00 76.56 92 ARG A N 1
ATOM 707 C CA . ARG A 1 92 ? -2.554 0.799 18.398 1.00 76.56 92 ARG A CA 1
ATOM 708 C C . ARG A 1 92 ? -3.940 1.398 18.598 1.00 76.56 92 ARG A C 1
ATOM 710 O O . ARG A 1 92 ? -4.216 1.856 19.699 1.00 76.56 92 ARG A O 1
ATOM 717 N N . GLU A 1 93 ? -4.823 1.283 17.612 1.00 72.88 93 GLU A N 1
ATOM 718 C CA . GLU A 1 93 ? -6.212 1.747 17.717 1.00 72.88 93 GLU A CA 1
ATOM 719 C C . GLU A 1 93 ? -6.954 1.072 18.873 1.00 72.88 93 GLU A C 1
ATOM 721 O O . GLU A 1 93 ? -7.511 1.751 19.729 1.00 72.88 93 GLU A O 1
ATOM 726 N N . ARG A 1 94 ? -6.849 -0.260 19.002 1.00 68.56 94 ARG A N 1
ATOM 727 C CA . ARG A 1 94 ? -7.459 -0.995 20.129 1.00 68.56 94 ARG A CA 1
ATOM 728 C C . ARG A 1 94 ? -6.925 -0.582 21.505 1.00 68.56 94 ARG A C 1
ATOM 730 O O . ARG A 1 94 ? -7.638 -0.723 22.489 1.00 68.56 94 ARG A O 1
ATOM 737 N N . ARG A 1 95 ? -5.677 -0.103 21.585 1.00 65.31 95 ARG A N 1
ATOM 738 C CA . ARG A 1 95 ? -5.068 0.397 22.833 1.00 65.31 95 ARG A CA 1
ATOM 739 C C . ARG A 1 95 ? -5.406 1.861 23.121 1.00 65.31 95 ARG A C 1
ATOM 741 O O . ARG A 1 95 ? -5.331 2.273 24.269 1.00 65.31 95 ARG A O 1
ATOM 748 N N . GLY A 1 96 ? -5.778 2.647 22.113 1.00 61.34 96 GLY A N 1
ATOM 749 C CA . GLY A 1 96 ? -6.340 3.989 22.300 1.00 61.34 96 GLY A CA 1
ATOM 750 C C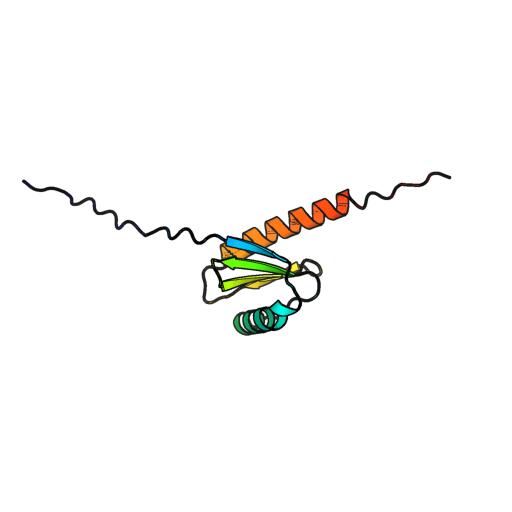 . GLY A 1 96 ? -7.837 3.962 22.617 1.00 61.34 96 GLY A C 1
ATOM 751 O O . GLY A 1 96 ? -8.330 4.818 23.342 1.00 61.34 96 GLY A O 1
ATOM 752 N N . ALA A 1 97 ? -8.543 2.937 22.137 1.00 59.06 97 ALA A N 1
ATOM 753 C CA . ALA A 1 97 ? -9.974 2.730 22.327 1.00 59.06 97 ALA A CA 1
ATOM 754 C C . ALA A 1 97 ? -10.339 2.056 23.663 1.00 59.06 97 ALA A C 1
ATOM 756 O O . ALA A 1 97 ? -11.390 1.426 23.754 1.00 59.06 97 ALA A O 1
ATOM 757 N N . HIS A 1 98 ? -9.502 2.157 24.705 1.00 55.16 98 HIS A N 1
ATOM 758 C CA . HIS A 1 98 ? -9.924 1.738 26.041 1.00 55.16 98 HIS A CA 1
ATOM 759 C C . HIS A 1 98 ? -11.086 2.639 26.478 1.00 55.16 98 HIS A C 1
ATOM 761 O O . HIS A 1 98 ? -10.867 3.836 26.696 1.00 55.16 98 HIS A O 1
ATOM 767 N N . PRO A 1 99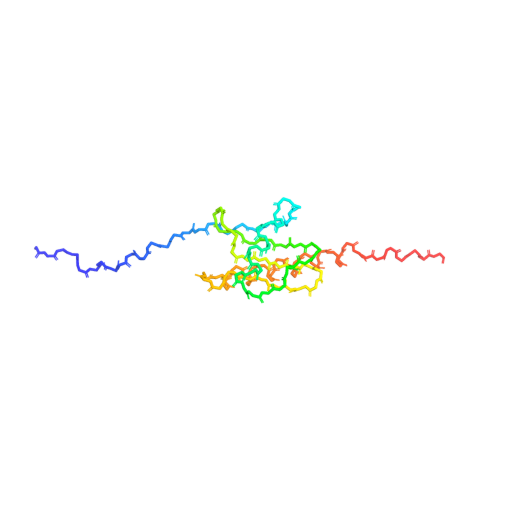 ? -12.319 2.109 26.607 1.00 54.28 99 PRO A N 1
ATOM 768 C CA . PRO A 1 99 ? -13.414 2.905 27.111 1.00 54.28 99 PRO A CA 1
ATOM 769 C C . PRO A 1 99 ? -13.027 3.288 28.533 1.00 54.28 99 PRO A C 1
ATOM 771 O O . PRO A 1 99 ? -12.751 2.429 29.373 1.00 54.28 99 PRO A O 1
ATOM 774 N N . ARG A 1 100 ? -12.973 4.592 28.809 1.00 57.44 100 ARG A N 1
ATOM 775 C CA . ARG A 1 100 ? -13.044 5.071 30.184 1.00 57.44 100 ARG A CA 1
ATOM 776 C C . ARG A 1 100 ? -14.407 4.625 30.690 1.00 57.44 100 ARG A C 1
ATOM 778 O O . ARG A 1 100 ? -15.396 5.312 30.453 1.00 57.44 100 ARG A O 1
ATOM 785 N N . LEU A 1 101 ? -14.462 3.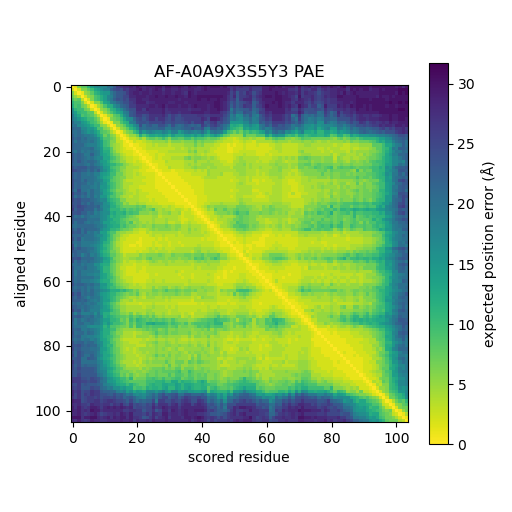436 31.290 1.00 59.47 101 LEU A N 1
ATOM 786 C CA . LEU A 1 101 ? -15.619 2.959 32.028 1.00 59.47 101 LEU A CA 1
ATOM 787 C C . LEU A 1 101 ? -15.848 3.985 33.130 1.00 59.47 101 LEU A C 1
ATOM 789 O O . LEU A 1 101 ? -15.145 4.036 34.138 1.00 59.47 101 LEU A O 1
ATOM 793 N N . ARG A 1 102 ? -16.772 4.893 32.836 1.00 51.16 102 ARG A N 1
ATOM 794 C CA . ARG A 1 102 ? -17.271 5.906 33.741 1.00 51.16 102 ARG A CA 1
ATOM 795 C C . ARG A 1 102 ? -18.179 5.144 34.699 1.00 51.16 102 ARG A C 1
ATOM 797 O O . ARG A 1 102 ? -19.335 4.898 34.379 1.00 51.16 102 ARG A O 1
ATOM 804 N N . PHE A 1 103 ? -17.613 4.679 35.808 1.00 50.25 103 PHE A N 1
ATOM 805 C CA . PHE A 1 103 ? -18.412 4.239 36.944 1.00 50.25 103 PHE A CA 1
ATOM 806 C C . PHE A 1 103 ? -19.100 5.490 37.498 1.00 50.25 103 PHE A C 1
ATOM 808 O O . PHE A 1 103 ? -18.424 6.437 37.907 1.00 50.25 103 PHE A O 1
ATOM 815 N N . ALA A 1 104 ? -20.422 5.515 37.360 1.00 51.72 104 ALA A N 1
ATOM 816 C CA . ALA A 1 104 ? -21.324 6.455 38.009 1.00 51.72 104 ALA A CA 1
ATOM 817 C C . ALA A 1 104 ? -21.922 5.776 39.242 1.00 51.72 104 ALA A C 1
ATOM 819 O O . ALA A 1 104 ? -22.094 4.535 39.182 1.00 51.72 104 ALA A O 1
#

Foldseek 3Di:
DDDDPPPPVPPPPPPFDKDKDKDDPVCQVVQVVQCVQQVHDRADDTKIFIDGHNHTAKIAHLPPRDIGGRPVDPCVVVNVVRVVVSVVVVVVVVVVPPPPPPDD

Solvent-accessible surface area (backbone atoms only — not comparable to full-atom values): 6371 Å² total; per-residue (Å²): 143,90,81,82,90,76,72,68,76,76,70,81,78,75,82,64,61,72,46,78,46,72,63,53,84,86,42,48,72,57,46,48,52,40,14,60,68,48,74,46,75,66,70,58,79,58,31,38,34,29,24,49,72,94,42,83,35,27,38,33,13,68,70,84,61,52,70,44,41,36,76,93,50,90,27,66,63,49,46,53,51,50,55,52,50,48,53,53,49,56,56,48,52,62,66,69,62,61,74,79,78,76,83,125

Nearest PDB structures (foldseek):
  1b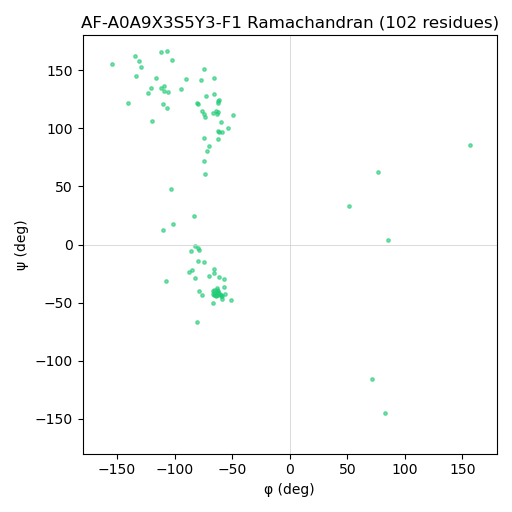3j-assembly1_A  TM=6.589E-01  e=1.537E+00  Homo sapiens
  2wy3-assembly1_A  TM=6.759E-01  e=1.183E+00  Homo sapiens
  8tm2-assembly1_C  TM=6.697E-01  e=1.869E+00  Homo sapiens
  1hyr-assembly1_C  TM=7.053E-01  e=2.591E+00  Homo sapiens
  1k8i-assembly1_B  TM=4.331E-01  e=1.640E+00  Mus musculus

Sequence (104 aa):
MFNQLTRRKEIPVTHSTLRIRQARQTDAAALERLAALDSSQIPVGEVLLAEVGDELWAALSLDDGHAVADPLRPSADAVLLLGQRSRQLRRRERRGAHPRLRFA

Radius of gyration: 19.85 Å; Cα contacts (8 Å, |Δi|>4): 130; chains: 1; bounding box: 72×29×51 Å

Organism: NCBI:txid1404360